Protein AF-A0A9E1W3T0-F1 (afdb_monomer)

Sequence (62 aa):
DMFHDEDIAYATALNRAGVACELHVYPGAFHASQNFVVKHPMSQRWAADQEAFLARALNGDL

Radius of gyration: 13.03 Å; Cα contacts (8 Å, |Δi|>4): 31; chains: 1; bounding box: 27×30×29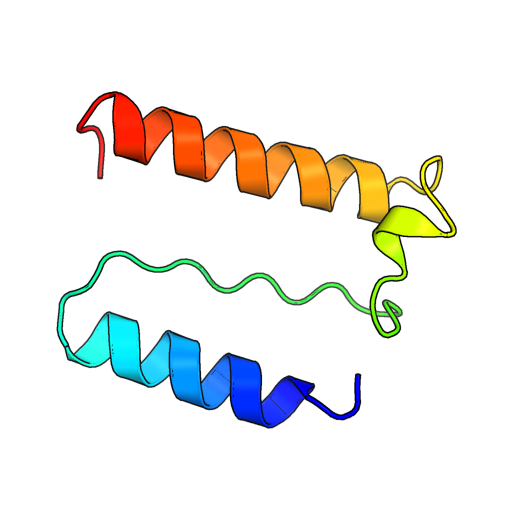 Å

Foldseek 3Di:
DVCVVVLVVVQVVCVVVVHDHDDDDDPPDDVVNLVVCVVPVSSVVVVVVVVVVVVCVVVVVD

Structure (mmCIF, N/CA/C/O backbone):
data_AF-A0A9E1W3T0-F1
#
_entry.id   AF-A0A9E1W3T0-F1
#
loop_
_atom_site.group_PDB
_atom_site.id
_atom_site.type_symbol
_atom_site.label_atom_id
_atom_site.label_alt_id
_atom_site.label_comp_id
_atom_site.label_asym_id
_atom_site.label_entity_id
_atom_site.label_seq_id
_atom_site.pdbx_PDB_ins_code
_atom_site.Cartn_x
_atom_site.Cartn_y
_atom_site.Cartn_z
_atom_site.occupancy
_atom_site.B_iso_or_equiv
_atom_site.aut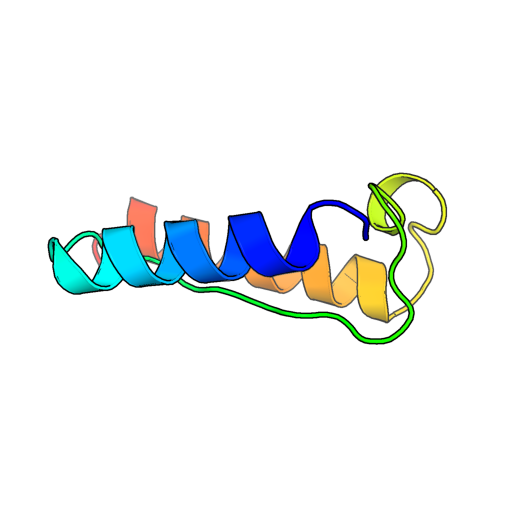h_seq_id
_atom_site.auth_comp_id
_atom_site.auth_asym_id
_atom_site.auth_atom_id
_atom_site.pdbx_PDB_model_num
ATOM 1 N N . ASP A 1 1 ? 7.256 -12.971 -2.310 1.00 92.81 1 ASP A N 1
ATOM 2 C CA . ASP A 1 1 ? 8.068 -12.578 -1.142 1.00 92.81 1 ASP A CA 1
ATOM 3 C C . ASP A 1 1 ? 7.880 -13.639 -0.058 1.00 92.81 1 ASP A C 1
ATOM 5 O O . ASP A 1 1 ? 6.784 -14.182 0.012 1.00 92.81 1 ASP A O 1
ATOM 9 N N . MET A 1 2 ? 8.910 -13.964 0.731 1.00 96.00 2 MET A N 1
ATOM 10 C CA . MET A 1 2 ? 8.788 -14.879 1.877 1.00 96.00 2 MET A CA 1
ATOM 11 C C . MET A 1 2 ? 7.831 -14.345 2.952 1.00 96.00 2 MET A C 1
ATOM 13 O O . MET A 1 2 ? 7.261 -15.141 3.688 1.00 96.00 2 MET A O 1
ATOM 17 N N . PHE A 1 3 ? 7.620 -13.028 3.007 1.00 97.06 3 PHE A N 1
ATOM 18 C CA . PHE A 1 3 ? 6.740 -12.380 3.986 1.00 97.06 3 PHE A CA 1
ATOM 19 C C . PHE A 1 3 ? 5.286 -12.214 3.511 1.00 97.06 3 PHE A C 1
ATOM 21 O O . PHE A 1 3 ? 4.466 -11.658 4.228 1.00 97.06 3 PHE A O 1
ATOM 28 N N . HIS A 1 4 ? 4.934 -12.724 2.323 1.00 97.25 4 HIS A N 1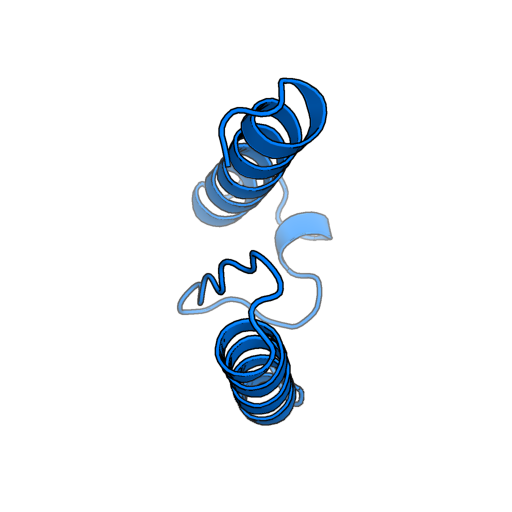
ATOM 29 C CA . HIS A 1 4 ? 3.629 -12.470 1.701 1.00 97.25 4 HIS A CA 1
ATOM 30 C C . HIS A 1 4 ? 2.428 -12.831 2.590 1.00 97.25 4 HIS A C 1
ATOM 32 O O . HIS A 1 4 ? 1.520 -12.018 2.763 1.00 97.25 4 HIS A O 1
ATOM 38 N N . ASP A 1 5 ? 2.423 -14.042 3.150 1.00 98.38 5 ASP A N 1
ATOM 39 C CA . ASP A 1 5 ? 1.304 -14.515 3.968 1.00 98.38 5 ASP A CA 1
ATOM 40 C C . ASP A 1 5 ? 1.245 -13.785 5.321 1.00 98.38 5 ASP A C 1
ATOM 42 O O . ASP A 1 5 ? 0.156 -13.542 5.847 1.00 98.38 5 ASP A O 1
ATOM 46 N N . GLU A 1 6 ? 2.402 -13.390 5.866 1.00 98.62 6 GLU A N 1
ATOM 47 C CA . GLU A 1 6 ? 2.497 -12.593 7.095 1.00 98.62 6 GLU A CA 1
ATOM 48 C C . GLU A 1 6 ? 1.919 -11.187 6.886 1.00 98.62 6 GLU A C 1
ATOM 50 O O . GLU A 1 6 ? 1.080 -10.750 7.676 1.00 98.62 6 GLU A O 1
ATOM 55 N N . ASP A 1 7 ? 2.278 -10.519 5.786 1.00 98.38 7 ASP A N 1
ATOM 56 C CA . ASP A 1 7 ? 1.756 -9.197 5.426 1.00 98.38 7 ASP A CA 1
ATOM 57 C C . ASP A 1 7 ? 0.227 -9.225 5.252 1.00 98.38 7 ASP A C 1
ATOM 59 O O . ASP A 1 7 ? -0.481 -8.346 5.758 1.00 98.38 7 ASP A O 1
ATOM 63 N N . ILE A 1 8 ? -0.308 -10.266 4.593 1.00 98.56 8 ILE A N 1
ATOM 64 C CA . ILE A 1 8 ? -1.761 -10.474 4.463 1.00 98.56 8 ILE A CA 1
ATOM 65 C C . ILE A 1 8 ? -2.412 -10.626 5.838 1.00 98.56 8 ILE A C 1
ATOM 67 O O . ILE A 1 8 ? -3.434 -9.985 6.119 1.00 98.56 8 ILE A O 1
ATOM 71 N N . ALA A 1 9 ? -1.850 -11.482 6.691 1.00 98.75 9 ALA A N 1
ATOM 72 C CA . ALA A 1 9 ? -2.381 -11.731 8.023 1.00 98.75 9 ALA A CA 1
ATOM 73 C C . ALA A 1 9 ? -2.382 -10.453 8.875 1.00 98.75 9 ALA A C 1
ATOM 75 O O . ALA A 1 9 ? -3.382 -10.159 9.538 1.00 98.75 9 ALA A O 1
ATOM 76 N N . TYR A 1 10 ? -1.310 -9.662 8.815 1.00 98.75 10 TYR A N 1
ATOM 77 C CA . TYR A 1 10 ? -1.175 -8.433 9.588 1.00 98.75 10 TYR A CA 1
ATOM 78 C C . TYR A 1 10 ? -2.135 -7.335 9.117 1.00 98.75 10 TYR A C 1
ATOM 80 O O . TYR A 1 10 ? -2.883 -6.788 9.930 1.00 98.75 10 TYR A O 1
ATOM 88 N N . ALA A 1 11 ? -2.212 -7.072 7.809 1.00 98.69 11 ALA A N 1
ATOM 89 C CA . ALA A 1 11 ? -3.167 -6.108 7.260 1.00 98.69 11 ALA A CA 1
ATOM 90 C C . ALA A 1 11 ? -4.624 -6.505 7.564 1.00 98.69 11 ALA A C 1
ATOM 92 O O . ALA A 1 11 ? -5.456 -5.669 7.922 1.00 98.69 11 ALA A O 1
ATOM 93 N N . THR A 1 12 ? -4.932 -7.804 7.501 1.00 98.50 12 THR A N 1
ATOM 94 C CA . THR A 1 12 ? -6.248 -8.326 7.897 1.00 98.50 12 THR A CA 1
ATOM 95 C C . THR A 1 12 ? -6.535 -8.070 9.378 1.00 98.50 12 THR A C 1
ATOM 97 O O . THR A 1 12 ? -7.656 -7.696 9.730 1.00 98.50 12 THR A O 1
ATOM 100 N N . ALA A 1 13 ? -5.548 -8.260 10.256 1.00 98.81 13 ALA A N 1
ATOM 101 C CA . ALA A 1 13 ? -5.691 -7.998 11.685 1.00 98.81 13 ALA A CA 1
ATOM 102 C C . ALA A 1 13 ? -5.918 -6.505 11.982 1.00 98.81 13 ALA A C 1
ATOM 104 O O . ALA A 1 13 ? -6.810 -6.185 12.768 1.00 98.81 13 ALA A O 1
ATOM 105 N N . LEU A 1 14 ? -5.188 -5.603 11.314 1.00 98.81 14 LEU A N 1
ATOM 106 C CA . LEU A 1 14 ? -5.381 -4.150 11.426 1.00 98.81 14 LEU A CA 1
ATOM 107 C C . LEU A 1 14 ? -6.807 -3.739 11.047 1.00 98.81 14 LEU A C 1
ATOM 109 O O . LEU A 1 14 ? -7.494 -3.088 11.835 1.00 98.81 14 LEU A O 1
ATOM 113 N N . ASN A 1 15 ? -7.289 -4.215 9.897 1.00 98.00 15 ASN A N 1
ATOM 114 C CA . ASN A 1 15 ? -8.646 -3.931 9.435 1.00 98.00 15 ASN A CA 1
ATOM 115 C C . ASN A 1 15 ? -9.714 -4.456 10.406 1.00 98.00 15 ASN A C 1
ATOM 117 O O . ASN A 1 15 ? -10.683 -3.760 10.704 1.00 98.00 15 ASN A O 1
ATOM 121 N N . ARG A 1 16 ? -9.529 -5.659 10.969 1.00 98.44 16 ARG A N 1
ATOM 122 C CA . ARG A 1 16 ? -10.438 -6.208 11.994 1.00 98.44 16 ARG A CA 1
ATOM 123 C C . ARG A 1 16 ? -10.433 -5.408 13.297 1.00 98.44 16 ARG A C 1
ATOM 125 O O . ARG A 1 16 ? -11.448 -5.390 13.987 1.00 98.44 16 ARG A O 1
ATOM 132 N N . ALA A 1 17 ? -9.320 -4.760 13.630 1.00 98.75 17 ALA A N 1
ATOM 133 C CA . ALA A 1 17 ? -9.203 -3.880 14.788 1.00 98.75 17 ALA A CA 1
ATOM 134 C C . ALA A 1 17 ? -9.758 -2.463 14.535 1.00 98.75 17 ALA A C 1
ATOM 136 O O . ALA A 1 17 ? -9.709 -1.628 15.435 1.00 98.75 17 ALA A O 1
ATOM 137 N N . GLY A 1 18 ? -10.279 -2.180 13.335 1.00 97.88 18 GLY A N 1
ATOM 138 C CA . GLY A 1 18 ? -10.778 -0.856 12.958 1.00 97.88 18 GLY A CA 1
ATOM 139 C C . GLY A 1 18 ? -9.673 0.156 12.644 1.00 97.88 18 GLY A C 1
ATOM 140 O O . GLY A 1 18 ? -9.945 1.352 12.590 1.00 97.88 18 GLY A O 1
ATOM 141 N N . VAL A 1 19 ? -8.432 -0.297 12.445 1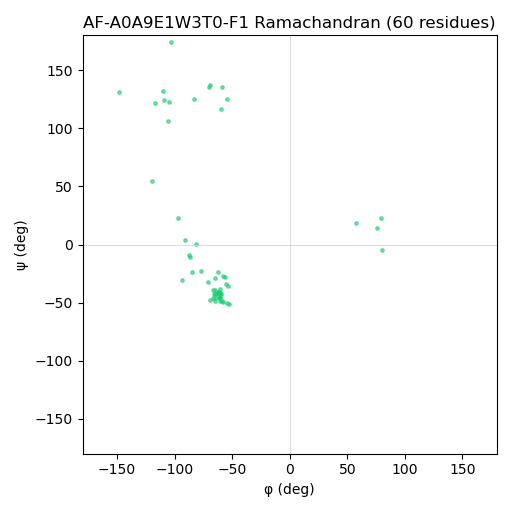.00 98.19 19 VAL A N 1
ATOM 142 C CA . VAL A 1 19 ? -7.332 0.558 11.987 1.00 98.19 19 VAL A CA 1
ATOM 143 C C . VAL A 1 19 ? -7.406 0.661 10.468 1.00 98.19 19 VAL A C 1
ATOM 145 O O 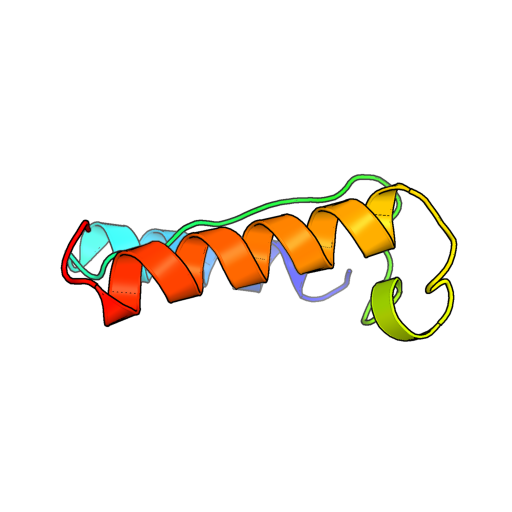. VAL A 1 19 ? -7.396 -0.362 9.787 1.00 98.19 19 VAL A O 1
ATOM 148 N N . ALA A 1 20 ? -7.453 1.883 9.933 1.00 97.25 20 ALA A N 1
ATOM 149 C CA . ALA A 1 20 ? -7.459 2.111 8.491 1.00 97.25 20 ALA A CA 1
ATOM 150 C C . ALA A 1 20 ? -6.185 1.534 7.846 1.00 97.25 20 ALA A C 1
ATOM 152 O O . ALA A 1 20 ? -5.073 1.972 8.151 1.00 97.2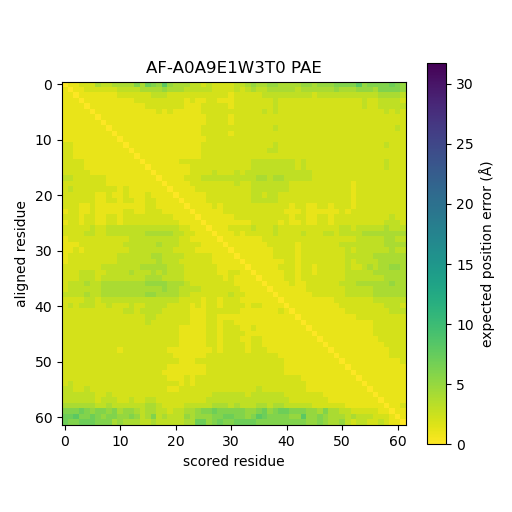5 20 ALA A O 1
ATOM 153 N N . CYS A 1 21 ? -6.341 0.537 6.973 1.00 97.94 21 CYS A N 1
ATOM 154 C CA . CYS A 1 21 ? -5.229 -0.165 6.342 1.00 97.94 21 CYS A CA 1
ATOM 155 C C . CYS A 1 21 ? -5.598 -0.651 4.933 1.00 97.94 21 CYS A C 1
ATOM 157 O O . CYS A 1 21 ? -6.611 -1.321 4.727 1.00 97.94 21 CYS A O 1
ATOM 159 N N . GLU A 1 22 ? -4.731 -0.368 3.961 1.00 97.56 22 GLU A N 1
ATOM 160 C CA . GLU A 1 22 ? -4.813 -0.920 2.608 1.00 97.56 22 GLU A CA 1
ATOM 161 C C . GLU A 1 22 ? -3.670 -1.906 2.364 1.00 97.56 22 GLU A C 1
ATOM 163 O O . GLU A 1 22 ? -2.507 -1.597 2.623 1.00 97.56 22 GLU A O 1
ATOM 168 N N . LEU A 1 23 ? -3.999 -3.082 1.823 1.00 97.88 23 LEU A N 1
ATOM 169 C CA . LEU A 1 23 ? -3.019 -4.061 1.362 1.00 97.88 23 LEU A CA 1
ATOM 170 C C . LEU A 1 23 ? -3.034 -4.129 -0.162 1.00 97.88 23 LEU A C 1
ATOM 172 O O . LEU A 1 23 ? -4.057 -4.442 -0.770 1.00 97.88 23 LEU A O 1
ATOM 176 N N . HIS A 1 24 ? -1.867 -3.915 -0.764 1.00 97.88 24 HIS A N 1
ATOM 177 C CA . HIS A 1 24 ? -1.662 -4.003 -2.205 1.00 97.88 24 HIS A CA 1
ATOM 178 C C . HIS A 1 24 ? -0.668 -5.125 -2.511 1.00 97.88 24 HIS A C 1
ATOM 180 O O . HIS A 1 24 ? 0.464 -5.105 -2.035 1.00 97.88 24 HIS A O 1
ATOM 186 N N . VAL A 1 25 ? -1.084 -6.109 -3.312 1.00 97.19 25 VAL A N 1
ATOM 187 C CA . VAL A 1 25 ? -0.222 -7.214 -3.764 1.00 97.19 25 VAL A CA 1
ATOM 188 C C . VAL A 1 25 ? 0.164 -6.973 -5.218 1.00 97.19 25 VAL A C 1
ATOM 190 O O . VAL A 1 25 ? -0.704 -6.879 -6.085 1.00 97.19 25 VAL A O 1
ATOM 193 N N . TYR A 1 26 ? 1.466 -6.916 -5.495 1.00 97.31 26 TYR A N 1
ATOM 194 C CA . TYR A 1 26 ? 2.010 -6.677 -6.832 1.00 97.31 26 TYR A CA 1
ATOM 195 C C . TYR A 1 26 ? 2.577 -7.976 -7.428 1.00 97.31 26 TYR A C 1
ATOM 197 O O . TYR A 1 26 ? 3.641 -8.434 -7.002 1.00 97.31 26 TYR A O 1
ATOM 205 N N . PRO A 1 27 ? 1.904 -8.601 -8.415 1.00 95.38 27 PRO A N 1
ATOM 206 C CA . PRO A 1 27 ? 2.379 -9.843 -9.017 1.00 95.38 27 PRO A CA 1
ATOM 207 C C . PRO A 1 27 ? 3.773 -9.696 -9.636 1.00 95.38 27 PRO A C 1
ATOM 209 O O . PRO A 1 27 ? 4.060 -8.722 -10.330 1.00 95.38 27 PRO A O 1
ATOM 212 N N . GLY A 1 28 ? 4.639 -10.680 -9.394 1.00 94.12 28 GLY A N 1
ATOM 213 C CA . GLY A 1 28 ? 6.018 -10.685 -9.892 1.00 94.12 28 GLY A CA 1
ATOM 214 C C . GLY A 1 28 ? 7.003 -9.835 -9.080 1.00 94.12 28 GLY A C 1
ATOM 215 O O . GLY A 1 28 ? 8.200 -9.886 -9.357 1.00 94.12 28 GLY A O 1
ATOM 216 N N . ALA A 1 29 ? 6.543 -9.097 -8.064 1.00 96.94 29 ALA A N 1
ATOM 217 C CA . ALA A 1 29 ? 7.429 -8.404 -7.138 1.00 96.94 29 ALA A CA 1
ATOM 218 C C . ALA A 1 29 ? 8.171 -9.402 -6.228 1.00 96.94 29 ALA A C 1
ATOM 220 O O . ALA A 1 29 ? 7.588 -10.331 -5.661 1.00 96.94 29 ALA A O 1
ATOM 221 N N . PHE A 1 30 ? 9.472 -9.178 -6.062 1.00 96.56 30 PHE A 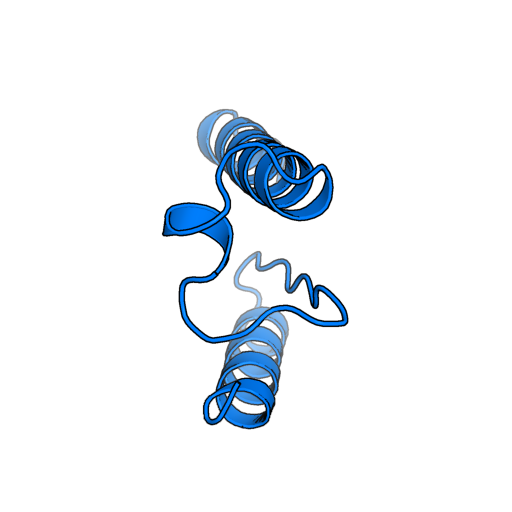N 1
ATOM 222 C CA . PHE A 1 30 ? 10.276 -9.781 -5.000 1.00 96.56 30 PHE A CA 1
ATOM 223 C C . PHE A 1 30 ? 10.527 -8.754 -3.888 1.00 96.56 30 PHE A C 1
ATOM 225 O O . PHE A 1 30 ? 10.175 -7.578 -4.027 1.00 96.56 30 PHE A O 1
ATOM 232 N N . HIS A 1 31 ? 11.144 -9.199 -2.794 1.00 97.50 31 HIS A N 1
ATOM 233 C CA . HIS A 1 31 ? 11.410 -8.356 -1.633 1.00 97.50 31 HIS A CA 1
ATOM 234 C C . HIS A 1 31 ? 12.175 -7.080 -2.012 1.00 97.50 31 HIS A C 1
ATOM 236 O O . HIS A 1 31 ? 13.235 -7.146 -2.636 1.00 97.50 31 HIS A O 1
ATOM 242 N N . ALA A 1 32 ? 11.620 -5.923 -1.648 1.00 95.56 32 ALA A N 1
ATOM 243 C CA . ALA A 1 32 ? 12.151 -4.596 -1.970 1.00 95.56 32 ALA A CA 1
ATOM 244 C C . ALA A 1 32 ? 12.341 -4.301 -3.476 1.00 95.56 32 ALA A C 1
ATOM 246 O O . ALA A 1 32 ? 13.073 -3.375 -3.834 1.00 95.56 32 ALA A O 1
ATOM 247 N N . SER A 1 33 ? 11.695 -5.054 -4.376 1.00 96.88 33 SER A N 1
ATOM 248 C CA . SER A 1 33 ? 11.871 -4.901 -5.829 1.00 96.88 33 SER A CA 1
ATOM 249 C C . SER A 1 33 ? 11.649 -3.470 -6.331 1.00 96.88 33 SER A C 1
ATOM 251 O O . SER A 1 33 ? 12.406 -3.016 -7.187 1.00 96.88 33 SER A O 1
ATOM 253 N N . GLN A 1 34 ? 10.716 -2.714 -5.747 1.00 96.31 34 GLN A N 1
ATOM 254 C CA . GLN A 1 34 ? 10.451 -1.317 -6.094 1.00 96.31 34 GLN A CA 1
ATOM 255 C C . GLN A 1 34 ? 11.679 -0.401 -5.940 1.00 96.31 34 GLN A C 1
ATOM 257 O O . GLN A 1 34 ? 11.814 0.566 -6.687 1.00 96.31 34 GLN A O 1
ATOM 262 N N . ASN A 1 35 ? 12.614 -0.748 -5.049 1.00 96.81 35 ASN A N 1
ATOM 263 C CA . ASN A 1 35 ? 13.866 -0.015 -4.841 1.00 96.81 35 ASN A CA 1
ATOM 264 C C . ASN A 1 35 ? 14.976 -0.435 -5.819 1.00 96.81 35 ASN A C 1
ATOM 266 O O . ASN A 1 35 ? 15.889 0.343 -6.086 1.00 96.81 35 ASN A O 1
ATOM 270 N N . PHE A 1 36 ? 14.910 -1.651 -6.369 1.00 97.56 36 PHE A N 1
ATOM 271 C CA . PHE A 1 36 ? 15.909 -2.175 -7.309 1.00 97.56 36 PHE A CA 1
ATOM 272 C C . PHE A 1 36 ? 15.535 -1.934 -8.775 1.00 97.56 36 PHE A C 1
ATOM 274 O O . PHE A 1 36 ? 16.412 -1.754 -9.618 1.00 97.56 36 PHE A O 1
ATOM 281 N N . VAL A 1 37 ? 14.238 -1.902 -9.095 1.00 96.81 37 VAL A N 1
ATOM 282 C CA . VAL A 1 37 ? 13.717 -1.684 -10.452 1.00 96.81 37 VAL A CA 1
ATOM 283 C C . VAL A 1 37 ? 12.840 -0.435 -10.517 1.00 96.81 37 VAL A C 1
ATOM 285 O O . VAL A 1 37 ? 11.698 -0.471 -10.967 1.00 96.81 37 VAL A O 1
ATOM 288 N N . VAL A 1 38 ? 13.387 0.703 -10.089 1.00 97.12 38 VAL A N 1
ATOM 289 C CA . VAL A 1 38 ? 12.658 1.977 -9.901 1.00 97.12 38 VAL A CA 1
ATOM 290 C C . VAL A 1 38 ? 11.915 2.492 -11.143 1.00 97.12 38 VAL A C 1
ATOM 292 O O . VAL A 1 38 ? 10.909 3.182 -11.025 1.00 97.12 38 VAL A O 1
ATOM 295 N N . LYS A 1 39 ? 12.385 2.159 -12.354 1.00 97.69 39 LYS A N 1
ATOM 296 C CA . LYS A 1 39 ? 11.754 2.580 -13.621 1.00 97.69 39 LYS A CA 1
ATOM 297 C C . LYS A 1 39 ? 10.662 1.629 -14.111 1.00 97.69 39 LYS A C 1
ATOM 299 O O . LYS A 1 39 ? 9.996 1.935 -15.095 1.00 97.69 39 LYS A O 1
ATOM 304 N N . HIS A 1 40 ? 10.511 0.461 -13.489 1.00 98.12 40 HIS A N 1
ATOM 305 C CA . HIS A 1 40 ? 9.480 -0.484 -13.890 1.00 98.12 40 HIS A CA 1
ATOM 306 C C . HIS A 1 40 ? 8.093 0.089 -13.534 1.00 98.12 40 HIS A C 1
ATOM 308 O O . HIS A 1 40 ? 7.935 0.606 -12.426 1.00 98.12 40 HIS A O 1
ATOM 314 N N . PRO A 1 41 ? 7.072 -0.024 -14.408 1.00 97.94 41 PRO A N 1
ATOM 315 C CA . PRO A 1 41 ? 5.749 0.557 -14.154 1.00 97.94 41 PRO A CA 1
ATOM 316 C C . PRO A 1 41 ? 5.109 0.117 -12.830 1.00 97.94 41 PRO A C 1
ATOM 318 O O . PRO A 1 41 ? 4.446 0.907 -12.169 1.00 97.94 41 PRO A O 1
ATOM 321 N N . MET A 1 42 ? 5.346 -1.129 -12.404 1.00 97.62 42 MET A N 1
ATOM 322 C CA . MET A 1 42 ? 4.885 -1.626 -11.098 1.00 97.62 42 MET A CA 1
ATOM 323 C C . MET A 1 42 ? 5.491 -0.843 -9.924 1.00 97.62 42 MET A C 1
ATOM 325 O O . MET A 1 42 ? 4.760 -0.490 -9.009 1.00 97.62 42 MET A O 1
ATOM 329 N N . SER A 1 43 ? 6.786 -0.513 -9.970 1.00 98.06 43 SER A N 1
ATOM 330 C CA . SER A 1 43 ? 7.461 0.251 -8.911 1.00 98.06 43 SER A CA 1
ATOM 331 C C . SER A 1 43 ? 6.933 1.682 -8.824 1.00 98.06 43 SER A C 1
ATOM 333 O O . SER A 1 43 ? 6.743 2.210 -7.734 1.00 98.06 43 SER A O 1
ATOM 335 N N . GLN A 1 44 ? 6.654 2.300 -9.976 1.00 98.06 44 GLN A N 1
ATOM 336 C CA . GLN A 1 44 ? 6.050 3.634 -10.039 1.00 98.06 44 GLN A CA 1
ATOM 337 C C . GLN A 1 44 ? 4.622 3.626 -9.490 1.00 98.06 44 GLN A C 1
ATOM 339 O O . GLN A 1 44 ? 4.254 4.510 -8.722 1.00 98.06 44 GLN A O 1
ATOM 344 N N . ARG A 1 45 ? 3.835 2.601 -9.841 1.00 98.19 45 ARG A N 1
ATOM 345 C CA . ARG A 1 45 ? 2.495 2.400 -9.288 1.00 98.19 45 ARG A CA 1
ATOM 346 C C . ARG A 1 45 ? 2.536 2.197 -7.773 1.00 98.19 45 ARG A C 1
ATOM 348 O O . ARG A 1 45 ? 1.776 2.853 -7.077 1.00 98.19 45 ARG A O 1
ATOM 355 N N . TRP A 1 46 ? 3.448 1.361 -7.274 1.00 98.19 46 TRP A N 1
ATOM 356 C CA . TRP A 1 46 ? 3.642 1.157 -5.838 1.00 98.19 46 TRP A CA 1
ATOM 357 C C . TRP A 1 46 ? 3.851 2.489 -5.111 1.00 98.19 46 TRP A C 1
ATOM 359 O O . TRP A 1 46 ? 3.168 2.762 -4.125 1.00 98.19 46 TRP A O 1
ATOM 369 N N . ALA A 1 47 ? 4.775 3.326 -5.593 1.00 97.69 47 ALA A N 1
ATOM 370 C CA . ALA A 1 47 ? 5.044 4.632 -4.991 1.00 97.69 47 ALA A CA 1
ATOM 371 C C . ALA A 1 47 ? 3.802 5.541 -5.002 1.00 97.69 47 ALA A C 1
ATOM 373 O O . ALA A 1 47 ? 3.463 6.129 -3.976 1.00 97.69 47 ALA A O 1
ATOM 374 N N . ALA A 1 48 ? 3.080 5.591 -6.125 1.00 98.44 48 ALA A N 1
ATOM 375 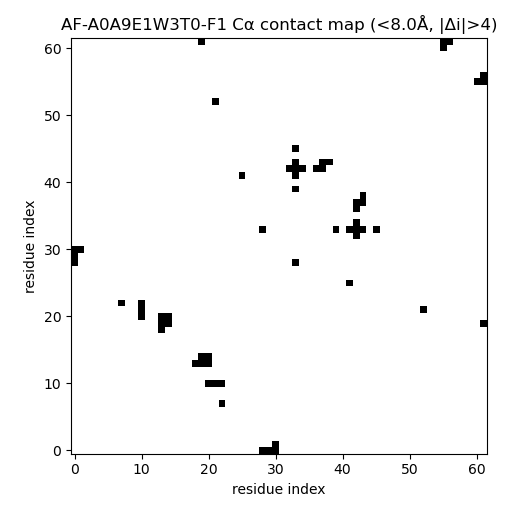C CA . ALA A 1 48 ? 1.853 6.374 -6.243 1.00 98.44 48 ALA A CA 1
ATOM 376 C C . ALA A 1 48 ? 0.752 5.903 -5.274 1.00 98.44 48 ALA A C 1
ATOM 378 O O . ALA A 1 48 ? 0.085 6.731 -4.657 1.00 98.44 48 ALA A O 1
ATOM 379 N N . ASP A 1 49 ? 0.584 4.589 -5.100 1.00 98.44 49 ASP A N 1
ATOM 380 C CA . ASP A 1 49 ? -0.404 4.016 -4.181 1.00 98.44 49 ASP A CA 1
ATOM 381 C C . ASP A 1 49 ? -0.065 4.374 -2.712 1.00 98.44 49 ASP A C 1
ATOM 383 O O . ASP A 1 49 ? -0.954 4.749 -1.942 1.00 98.44 49 ASP A O 1
ATOM 387 N N . GLN A 1 50 ? 1.224 4.366 -2.334 1.00 97.81 50 GLN A N 1
ATOM 388 C CA . GLN A 1 50 ? 1.677 4.821 -1.008 1.00 97.81 50 GLN A CA 1
ATOM 389 C C . GLN A 1 50 ? 1.423 6.317 -0.781 1.00 97.81 50 GLN A C 1
ATOM 391 O O . GLN A 1 50 ? 0.872 6.700 0.253 1.00 97.81 50 GLN A O 1
ATOM 396 N N . GLU A 1 51 ? 1.803 7.163 -1.741 1.00 98.44 51 GLU A N 1
ATOM 397 C CA . GLU A 1 51 ? 1.584 8.611 -1.670 1.00 98.44 51 GLU A CA 1
ATOM 398 C C . GLU A 1 51 ? 0.092 8.950 -1.569 1.00 98.44 51 GLU A C 1
ATOM 400 O O . GLU A 1 51 ? -0.299 9.788 -0.755 1.00 98.44 51 GLU A O 1
ATOM 405 N N . ALA A 1 52 ? -0.757 8.261 -2.336 1.00 98.56 52 ALA A N 1
ATOM 406 C CA . ALA A 1 52 ? -2.198 8.479 -2.326 1.00 98.56 52 ALA A CA 1
ATOM 407 C C . ALA A 1 52 ? -2.834 8.137 -0.970 1.00 98.56 52 ALA A C 1
ATOM 409 O O . ALA A 1 52 ? -3.694 8.883 -0.495 1.00 98.56 52 ALA A O 1
ATOM 410 N N . PHE A 1 53 ? -2.429 7.028 -0.341 1.00 98.44 53 PHE A N 1
ATOM 411 C CA . PHE A 1 53 ? -2.920 6.669 0.992 1.00 98.44 53 PHE A CA 1
ATOM 412 C C . PHE A 1 53 ? -2.470 7.683 2.048 1.00 98.44 53 PHE A C 1
ATOM 414 O O . PHE A 1 53 ? -3.291 8.161 2.831 1.00 98.44 53 PHE A O 1
ATOM 421 N N . LEU A 1 54 ? -1.189 8.070 2.034 1.00 98.25 54 LEU A N 1
ATOM 422 C CA . LEU A 1 54 ? -0.654 9.074 2.956 1.00 98.25 54 LEU A CA 1
ATOM 423 C C . LEU A 1 54 ? -1.358 10.424 2.804 1.00 98.25 54 LEU A C 1
ATOM 425 O O . LEU A 1 54 ? -1.684 11.047 3.810 1.00 98.25 54 LEU A O 1
ATOM 429 N N . ALA A 1 55 ? -1.637 10.858 1.574 1.00 98.50 55 ALA A N 1
ATOM 430 C CA . ALA A 1 55 ? -2.370 12.093 1.328 1.00 98.50 55 ALA A CA 1
ATOM 431 C C . ALA A 1 55 ? -3.759 12.065 1.986 1.00 98.50 55 ALA A C 1
ATOM 433 O O . ALA A 1 55 ? -4.089 12.987 2.728 1.00 98.50 55 ALA A O 1
ATOM 434 N N . ARG A 1 56 ? -4.541 10.990 1.797 1.00 98.25 56 ARG A N 1
ATOM 435 C CA . ARG A 1 56 ? -5.853 10.845 2.460 1.00 98.25 56 ARG A CA 1
ATOM 436 C C . ARG A 1 56 ? -5.721 10.827 3.984 1.00 98.25 56 ARG A C 1
ATOM 438 O O . ARG A 1 56 ? -6.443 11.543 4.669 1.00 98.25 56 ARG A O 1
ATOM 445 N N . ALA A 1 57 ? -4.762 10.064 4.511 1.00 97.50 57 ALA A N 1
ATOM 446 C CA . ALA A 1 57 ? -4.531 9.940 5.950 1.00 97.50 57 ALA A CA 1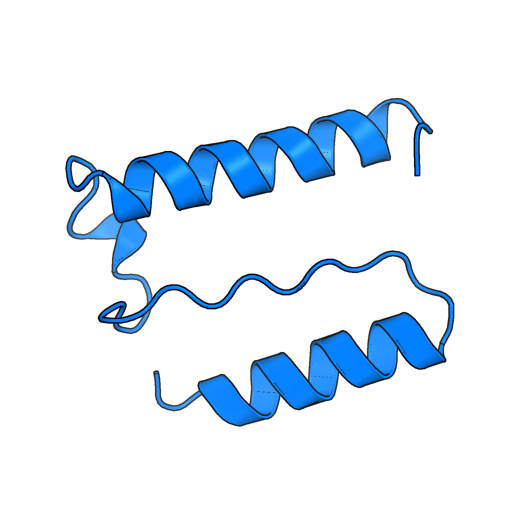
ATOM 447 C C . ALA A 1 57 ? -4.190 11.278 6.616 1.00 97.50 57 ALA A C 1
ATOM 449 O O . ALA A 1 57 ? -4.739 11.613 7.663 1.00 97.50 57 ALA A O 1
ATOM 450 N N . LEU A 1 58 ? -3.291 12.049 6.003 1.00 97.75 58 LEU A N 1
ATOM 451 C CA . LEU A 1 58 ? -2.813 13.318 6.550 1.00 97.75 58 LEU A CA 1
ATOM 452 C C . LEU A 1 58 ? -3.818 14.460 6.370 1.00 97.75 58 LEU A C 1
ATOM 454 O O . LEU A 1 58 ? -3.782 15.417 7.141 1.00 97.75 58 LEU A O 1
ATOM 458 N N . ASN A 1 59 ? -4.724 14.347 5.396 1.00 98.00 59 ASN A N 1
ATOM 459 C CA . ASN A 1 59 ? -5.816 15.298 5.195 1.00 98.00 59 ASN A CA 1
ATOM 460 C C . ASN A 1 59 ? -7.065 14.980 6.035 1.00 98.00 59 ASN A C 1
ATOM 462 O O . ASN A 1 59 ? -7.950 15.825 6.137 1.00 98.00 59 ASN A O 1
ATOM 466 N N . GLY A 1 60 ? -7.132 13.803 6.669 1.00 95.31 60 GLY A N 1
ATOM 467 C CA . GLY A 1 60 ? -8.305 13.365 7.432 1.00 95.31 60 GLY A CA 1
ATOM 468 C C . GLY A 1 60 ? -9.443 12.812 6.565 1.00 95.31 60 GLY A C 1
ATOM 469 O O . GLY A 1 60 ? -10.586 12.804 7.010 1.00 95.31 60 GLY A O 1
ATOM 470 N N . ASP A 1 61 ? -9.128 12.341 5.356 1.00 95.94 61 ASP A N 1
ATOM 471 C CA . ASP A 1 61 ? -10.078 11.820 4.361 1.00 95.94 61 ASP A CA 1
ATOM 472 C C . ASP A 1 61 ? -10.198 10.277 4.391 1.00 95.94 61 ASP A C 1
ATOM 474 O O . ASP A 1 61 ? -10.525 9.659 3.372 1.00 95.94 61 ASP A O 1
ATOM 478 N N . LEU A 1 62 ? -9.861 9.641 5.522 1.00 91.12 62 LEU A N 1
ATOM 479 C CA . LEU A 1 62 ? -9.967 8.187 5.727 1.00 91.12 62 LEU A CA 1
ATOM 480 C C . LEU A 1 62 ? -11.270 7.779 6.419 1.00 91.12 62 LEU A C 1
ATOM 482 O O . LEU A 1 62 ? -11.719 8.512 7.327 1.00 91.12 62 LEU A O 1
#

Solvent-accessible surface area (backbone atoms only — not comparable to full-atom values): 3834 Å² total; per-residue (Å²): 83,97,56,50,69,58,52,51,52,50,47,51,52,37,45,74,72,71,40,94,69,86,84,85,87,64,88,91,54,51,80,68,36,49,78,77,41,54,86,41,70,68,27,48,47,52,52,50,55,52,53,53,51,50,51,31,57,76,70,66,72,113

Secondary structure (DSSP, 8-state):
-TTHHHHHHHHHHHHHTT--------TT--TTHHHHSTTSHHHHHHHHHHHHHHHHHHHT--

Mean predicted aligned error: 2.08 Å

pLDDT: mean 97.48, std 1.41, range [91.12, 98.81]